Protein AF-A0A349ZVH9-F1 (afdb_monomer)

Sequence (65 aa):
DGFTLYTRLKAIKNVPAILMTGDRSSAIIQRIRELGIDDYLTKPLNGAITRETVHSILHRSRTGI

Foldseek 3Di:
DVLVVVVVVVVVPNDAAEAEEQDPDPVVVVSCVVSVHPYYDHPPDDPVVVVVSVVVRVVCVVVVD

Secondary structure (DSSP, 8-state):
-HHHHHHHHHHH-----EEEES---HHHHHHHHHHT-SEEEESSPPHHHHHHHHHHHHHHHHHT-

Nearest PDB structures (foldseek):
  6swl-assembly2_B  TM=8.218E-01  e=2.111E-02  Geobacillus stearothermophilus
  1u8t-assembly2_B  TM=8.074E-01  e=2.111E-02  Escherichia coli
  5chy-assembly1_A  TM=7.952E-01  e=4.825E-02  Escherichia coli K-12
  7pv7-assembly2_B  TM=9.096E-01  e=1.029E-01  Porphyromonas gingivalis W83
  8tfm-assembly1_B  TM=9.077E-01  e=1.914E-01  Flavobacterium johnsonia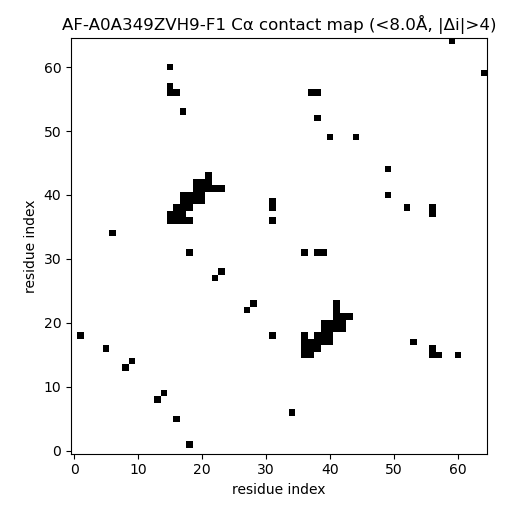e UW101

Solvent-accessible surface area (backbone atoms only — not comparable to full-atom values): 4038 Å² total; per-residue (Å²): 107,75,65,59,52,48,55,57,46,47,76,76,47,88,66,90,44,69,48,80,34,80,70,82,49,67,68,54,57,49,52,40,59,75,71,64,51,78,44,72,45,59,60,81,79,51,71,69,61,52,50,51,51,54,50,52,51,56,51,36,73,73,66,80,104

Structure (mmCIF, N/CA/C/O backbone):
data_AF-A0A349ZVH9-F1
#
_entry.id   AF-A0A349ZVH9-F1
#
loop_
_atom_site.group_PDB
_atom_site.id
_atom_site.type_symbol
_atom_site.label_atom_id
_atom_site.label_alt_id
_atom_site.label_comp_id
_atom_site.label_asym_id
_atom_site.label_entity_id
_atom_site.label_seq_id
_atom_site.pdbx_PDB_ins_code
_atom_site.Cartn_x
_atom_site.Cartn_y
_atom_site.Cartn_z
_atom_site.occupancy
_atom_site.B_iso_or_equiv
_atom_site.auth_seq_id
_atom_site.auth_comp_id
_atom_site.auth_asym_id
_atom_site.auth_atom_id
_atom_site.pdbx_PDB_model_num
ATOM 1 N N . ASP A 1 1 ? -5.553 10.746 -7.483 1.00 86.06 1 ASP A N 1
ATOM 2 C CA . ASP A 1 1 ? -4.703 9.573 -7.806 1.00 86.06 1 ASP A CA 1
ATOM 3 C C . ASP A 1 1 ? -4.846 8.510 -6.708 1.00 86.06 1 ASP A C 1
ATOM 5 O O . ASP A 1 1 ? -5.675 8.687 -5.814 1.00 86.06 1 ASP A O 1
ATOM 9 N N . GLY A 1 2 ? -4.102 7.400 -6.787 1.00 90.44 2 GLY A N 1
ATOM 10 C CA . GLY A 1 2 ? -4.202 6.286 -5.833 1.00 90.44 2 GLY A CA 1
ATOM 11 C C . GLY A 1 2 ? -3.919 6.672 -4.375 1.00 90.44 2 GLY A C 1
ATOM 12 O O . GLY A 1 2 ? -4.577 6.150 -3.477 1.00 90.44 2 GLY A O 1
ATOM 13 N N . PHE A 1 3 ? -3.030 7.640 -4.124 1.00 93.56 3 PHE A N 1
ATOM 14 C CA . PHE A 1 3 ? -2.745 8.110 -2.767 1.00 93.56 3 PHE A CA 1
ATOM 15 C C . PHE A 1 3 ? -3.912 8.902 -2.183 1.00 93.56 3 PHE A C 1
ATOM 17 O O . PHE A 1 3 ? -4.291 8.674 -1.038 1.00 93.56 3 PHE A O 1
ATOM 24 N N . THR A 1 4 ? -4.536 9.792 -2.965 1.00 94.94 4 THR A N 1
ATOM 25 C CA . THR A 1 4 ? -5.725 10.537 -2.510 1.00 94.94 4 THR A CA 1
ATOM 26 C C . THR A 1 4 ? -6.856 9.595 -2.103 1.00 94.94 4 THR A C 1
ATOM 28 O O . THR A 1 4 ? -7.523 9.830 -1.096 1.00 94.94 4 THR A O 1
ATOM 31 N N . LEU A 1 5 ? -7.078 8.530 -2.882 1.00 94.69 5 LEU A N 1
ATOM 32 C CA . LEU A 1 5 ? -8.090 7.526 -2.564 1.00 94.69 5 LEU A CA 1
ATOM 33 C C . LEU A 1 5 ? -7.753 6.799 -1.258 1.00 94.69 5 LEU A C 1
ATOM 35 O O . LEU A 1 5 ? -8.622 6.691 -0.396 1.00 94.69 5 LEU A O 1
ATOM 39 N N . TYR A 1 6 ? -6.500 6.365 -1.088 1.00 95.06 6 TYR A N 1
ATOM 40 C CA . TYR A 1 6 ? -6.044 5.738 0.152 1.00 95.06 6 TYR A CA 1
ATOM 41 C C . TYR A 1 6 ? -6.287 6.638 1.372 1.00 95.06 6 TYR A C 1
ATOM 43 O O . TYR A 1 6 ? -6.890 6.188 2.342 1.00 95.06 6 TYR A O 1
ATOM 51 N N . THR A 1 7 ? -5.916 7.923 1.312 1.00 95.00 7 THR A N 1
ATOM 52 C CA . THR A 1 7 ? -6.133 8.863 2.425 1.00 95.00 7 THR A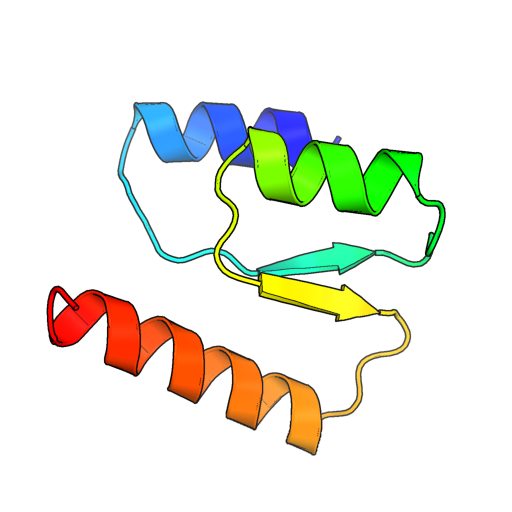 CA 1
ATOM 53 C C . THR A 1 7 ? -7.615 9.009 2.781 1.00 95.00 7 THR A C 1
ATOM 55 O O . THR A 1 7 ? -7.963 9.025 3.960 1.00 95.00 7 THR A O 1
ATOM 58 N N . ARG A 1 8 ? -8.506 9.062 1.780 1.00 95.38 8 ARG A N 1
ATOM 59 C CA . ARG A 1 8 ? -9.960 9.120 2.012 1.00 95.38 8 ARG A CA 1
ATOM 60 C C . ARG A 1 8 ? -10.499 7.832 2.631 1.00 95.38 8 ARG A C 1
ATOM 62 O O . ARG A 1 8 ? -11.303 7.903 3.552 1.00 95.38 8 ARG A O 1
ATOM 69 N N . LEU A 1 9 ? -10.050 6.668 2.157 1.00 94.81 9 LEU A N 1
ATOM 70 C CA . LEU A 1 9 ? -10.462 5.377 2.711 1.00 94.81 9 LEU A CA 1
ATOM 71 C C . LEU A 1 9 ? -9.981 5.210 4.155 1.00 94.81 9 LEU A C 1
ATOM 73 O O . LEU A 1 9 ? -10.777 4.831 5.008 1.00 94.81 9 LEU A O 1
ATOM 77 N N . LYS A 1 10 ? -8.727 5.578 4.445 1.00 93.94 10 LYS A N 1
ATOM 78 C CA . LYS A 1 10 ? -8.136 5.514 5.790 1.00 93.94 10 LYS A CA 1
ATOM 79 C C . LYS A 1 10 ? -8.902 6.360 6.810 1.00 93.94 10 LYS A C 1
ATOM 81 O O . LYS A 1 10 ? -9.050 5.936 7.951 1.00 93.94 10 LYS A O 1
ATOM 86 N N . ALA A 1 11 ? -9.426 7.516 6.393 1.00 94.56 11 ALA A N 1
ATOM 87 C CA . ALA A 1 11 ? -10.256 8.378 7.238 1.00 94.56 11 ALA A CA 1
ATOM 88 C C . ALA A 1 11 ? -11.623 7.758 7.592 1.00 94.56 11 ALA A C 1
ATOM 90 O O . ALA A 1 11 ? -12.204 8.110 8.613 1.00 94.56 11 ALA A O 1
ATOM 91 N N . ILE A 1 12 ? -12.132 6.840 6.763 1.00 96.56 12 ILE A N 1
ATOM 92 C CA . ILE A 1 12 ? -13.388 6.116 7.013 1.00 96.56 12 ILE A CA 1
ATOM 93 C C . ILE A 1 12 ? -13.116 4.851 7.832 1.00 96.56 12 ILE A C 1
ATOM 95 O O 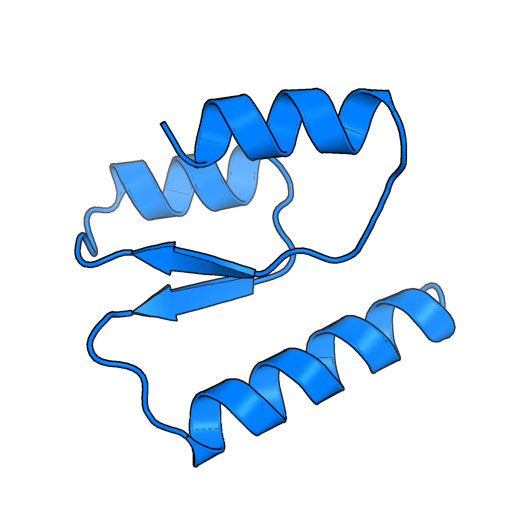. ILE A 1 12 ? -13.846 4.538 8.771 1.00 96.56 12 ILE A O 1
ATOM 99 N N . LYS A 1 13 ? -12.081 4.093 7.458 1.00 93.81 13 LYS A N 1
ATOM 100 C CA . LYS A 1 13 ? -11.700 2.844 8.111 1.00 93.81 13 LYS A CA 1
ATOM 101 C C . LYS A 1 13 ? -10.226 2.546 7.874 1.00 93.81 13 LYS A C 1
ATOM 103 O O . LYS A 1 13 ? -9.754 2.562 6.739 1.00 93.81 13 LYS A O 1
ATOM 108 N N . ASN A 1 14 ? -9.521 2.172 8.937 1.00 90.00 14 ASN A N 1
ATOM 109 C CA . ASN A 1 14 ? -8.163 1.661 8.813 1.00 90.00 14 ASN A CA 1
ATOM 110 C C . ASN A 1 14 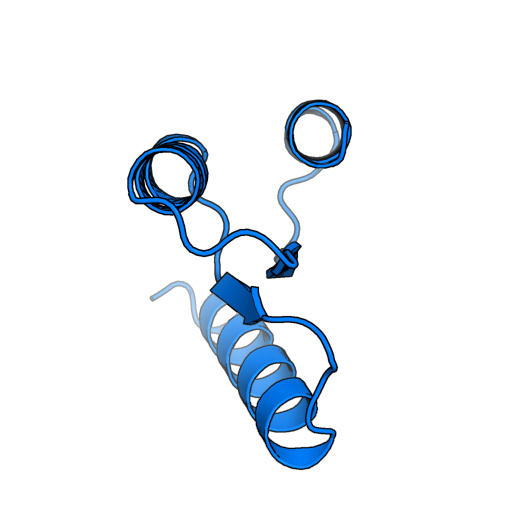? -8.208 0.218 8.287 1.00 90.00 14 ASN A C 1
ATOM 112 O O . ASN A 1 14 ? -8.551 -0.705 9.027 1.00 90.00 14 ASN A O 1
ATOM 116 N N . VAL A 1 15 ? -7.928 0.039 6.996 1.00 91.44 15 VAL A N 1
ATOM 117 C CA . VAL A 1 15 ? -7.854 -1.269 6.333 1.00 91.44 15 VAL A CA 1
ATOM 118 C C . VAL A 1 15 ? -6.455 -1.488 5.759 1.00 91.44 15 VAL A C 1
ATOM 120 O O . VAL A 1 15 ? -5.844 -0.516 5.309 1.00 91.44 15 VAL A O 1
ATOM 123 N N . PRO A 1 16 ? -5.966 -2.738 5.726 1.00 95.00 16 PRO A N 1
ATOM 124 C CA . PRO A 1 16 ? -4.669 -3.047 5.136 1.00 95.00 16 PRO A CA 1
ATOM 125 C C . PRO A 1 16 ? -4.672 -2.714 3.642 1.00 95.00 16 PRO A C 1
ATOM 127 O O . PRO A 1 16 ? -5.644 -3.015 2.942 1.00 95.00 16 PRO A O 1
ATOM 130 N N . ALA A 1 17 ? -3.602 -2.102 3.143 1.00 95.50 17 ALA A N 1
ATOM 131 C CA . ALA A 1 17 ? -3.524 -1.610 1.775 1.00 95.50 17 ALA A CA 1
ATOM 132 C C . ALA A 1 17 ? -2.175 -1.912 1.115 1.00 95.50 17 ALA A C 1
ATOM 134 O O . ALA A 1 17 ? -1.112 -1.721 1.698 1.00 95.50 17 ALA A O 1
ATOM 135 N N . ILE A 1 18 ? -2.238 -2.308 -0.158 1.00 96.19 18 ILE A N 1
ATOM 136 C CA . ILE A 1 18 ? -1.071 -2.482 -1.027 1.00 96.19 18 ILE A CA 1
ATOM 137 C C . ILE A 1 18 ? -1.197 -1.489 -2.179 1.00 96.19 18 ILE A C 1
ATOM 139 O O . ILE A 1 18 ? -2.180 -1.523 -2.925 1.00 96.19 18 ILE A O 1
ATOM 143 N N . LEU A 1 19 ? -0.208 -0.615 -2.363 1.00 95.81 19 LEU A N 1
ATOM 144 C CA . LEU A 1 19 ? -0.178 0.271 -3.526 1.00 95.81 19 LEU A CA 1
ATOM 145 C C . LEU A 1 19 ? 0.393 -0.457 -4.746 1.00 95.81 19 LEU A C 1
ATOM 147 O O . LEU A 1 19 ? 1.438 -1.086 -4.666 1.00 95.81 19 LEU A O 1
ATOM 151 N N . MET A 1 20 ? -0.233 -0.312 -5.912 1.00 95.44 20 MET A N 1
ATOM 152 C CA . MET A 1 20 ? 0.313 -0.834 -7.169 1.00 95.44 20 MET A CA 1
ATOM 153 C C . MET A 1 20 ? 0.846 0.302 -8.041 1.00 95.44 20 MET A C 1
ATOM 155 O O . MET A 1 20 ? 0.069 1.130 -8.519 1.00 95.44 20 MET A O 1
ATOM 159 N N . THR A 1 21 ? 2.148 0.314 -8.315 1.00 93.44 21 THR A N 1
ATOM 160 C CA . THR A 1 21 ? 2.816 1.392 -9.060 1.00 93.44 21 THR A CA 1
ATOM 161 C C . THR A 1 21 ? 3.633 0.861 -10.239 1.00 93.44 21 THR A C 1
ATOM 163 O O . THR A 1 21 ? 4.196 -0.225 -10.182 1.00 93.44 21 THR A O 1
ATOM 166 N N . GLY A 1 22 ? 3.681 1.606 -11.344 1.00 92.88 22 GLY A N 1
ATOM 167 C CA . GLY A 1 22 ? 4.690 1.398 -12.396 1.00 92.88 22 GLY A CA 1
ATOM 168 C C . GLY A 1 22 ? 5.958 2.226 -12.161 1.00 92.88 22 GLY A C 1
ATOM 169 O O . GLY A 1 22 ? 7.000 1.935 -12.736 1.00 92.88 22 GLY A O 1
ATOM 170 N N . ASP A 1 23 ? 5.865 3.239 -11.297 1.00 89.56 23 ASP A N 1
ATOM 171 C CA . ASP A 1 23 ? 6.944 4.156 -10.955 1.00 89.56 23 ASP A CA 1
ATOM 172 C C . ASP A 1 23 ? 7.688 3.662 -9.703 1.00 89.56 23 ASP A C 1
ATOM 174 O O . ASP A 1 23 ? 7.071 3.391 -8.668 1.00 89.56 23 ASP A O 1
ATOM 178 N N . ARG A 1 24 ? 9.013 3.533 -9.830 1.00 86.69 24 ARG A N 1
ATOM 179 C CA . ARG A 1 24 ? 9.954 3.090 -8.787 1.00 86.69 24 ARG A CA 1
ATOM 180 C C . ARG A 1 24 ? 10.785 4.246 -8.221 1.00 86.69 24 ARG A C 1
ATOM 182 O O . ARG A 1 24 ? 11.785 4.003 -7.547 1.00 86.69 24 ARG A O 1
ATOM 189 N N . SER A 1 25 ? 10.418 5.488 -8.526 1.00 93.31 25 SER A N 1
ATOM 190 C CA . SER A 1 25 ? 11.112 6.673 -8.040 1.00 93.31 25 SER A CA 1
ATOM 191 C C . SER A 1 25 ? 11.148 6.717 -6.511 1.00 93.31 25 SER A C 1
ATOM 193 O O . SER A 1 25 ? 10.215 6.298 -5.820 1.00 93.31 25 SER A O 1
ATOM 195 N N . SER A 1 26 ? 12.232 7.270 -5.966 1.00 93.12 26 SER A N 1
ATOM 196 C CA . SER A 1 26 ? 12.386 7.477 -4.522 1.00 93.12 26 SER A CA 1
ATOM 197 C C . SER A 1 26 ? 11.251 8.317 -3.933 1.00 93.12 26 SER A C 1
ATOM 199 O O . SER A 1 26 ? 10.830 8.056 -2.810 1.00 93.12 26 SER A O 1
ATOM 201 N N . ALA A 1 27 ? 10.705 9.260 -4.707 1.00 93.88 27 ALA A N 1
ATOM 202 C CA . ALA A 1 27 ? 9.562 10.081 -4.320 1.00 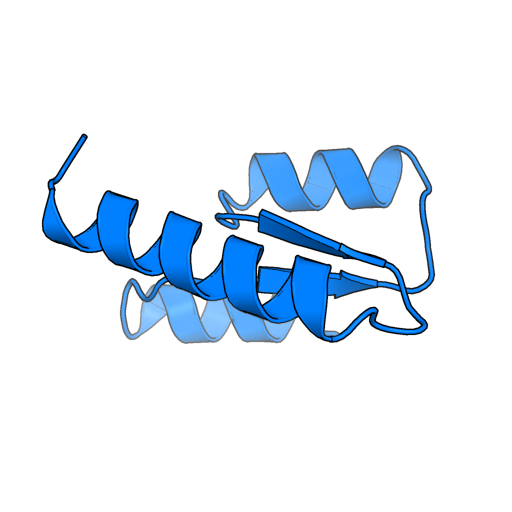93.88 27 ALA A CA 1
ATOM 203 C C . ALA A 1 27 ? 8.302 9.242 -4.045 1.00 93.88 27 ALA A C 1
ATOM 205 O O . ALA A 1 27 ? 7.621 9.455 -3.043 1.00 93.88 27 ALA A O 1
ATOM 206 N N . ILE A 1 28 ? 8.008 8.248 -4.894 1.00 93.56 28 ILE A N 1
ATOM 207 C CA . ILE A 1 28 ? 6.884 7.329 -4.674 1.00 93.56 28 ILE A CA 1
ATOM 208 C C . ILE A 1 28 ? 7.113 6.488 -3.419 1.00 93.56 28 ILE A C 1
ATOM 210 O O . ILE A 1 28 ? 6.213 6.380 -2.588 1.00 93.56 28 ILE A O 1
ATOM 214 N N . ILE A 1 29 ? 8.319 5.940 -3.246 1.00 92.38 29 ILE A N 1
ATOM 215 C CA . ILE A 1 29 ? 8.664 5.128 -2.070 1.00 92.38 29 ILE A CA 1
ATOM 216 C C . ILE A 1 29 ? 8.561 5.940 -0.775 1.00 92.38 29 ILE A C 1
ATOM 218 O O . ILE A 1 29 ? 8.013 5.458 0.218 1.00 92.38 29 ILE A O 1
ATOM 222 N N . GLN A 1 30 ? 9.038 7.184 -0.787 1.00 94.88 30 GLN A N 1
ATOM 223 C CA . GLN A 1 30 ? 8.932 8.092 0.350 1.00 94.88 30 GLN A CA 1
ATOM 224 C C . GLN A 1 30 ? 7.467 8.377 0.691 1.00 94.88 30 GLN A C 1
ATOM 226 O O . GLN A 1 30 ? 7.070 8.218 1.843 1.00 94.88 30 GLN A O 1
ATOM 231 N N . ARG A 1 31 ? 6.637 8.668 -0.313 1.00 94.62 31 ARG A N 1
ATOM 232 C CA . ARG A 1 31 ? 5.210 8.940 -0.111 1.00 94.62 31 ARG A CA 1
ATOM 233 C C . ARG A 1 31 ? 4.433 7.735 0.430 1.00 94.62 31 ARG A C 1
ATOM 235 O O . ARG A 1 31 ? 3.555 7.904 1.272 1.00 94.62 31 ARG A O 1
ATOM 242 N N . ILE A 1 32 ? 4.751 6.519 -0.024 1.00 94.44 32 ILE A N 1
ATOM 243 C CA . ILE A 1 32 ? 4.182 5.267 0.515 1.00 94.44 32 ILE A CA 1
ATOM 244 C C . ILE A 1 32 ? 4.496 5.146 2.010 1.00 94.44 32 ILE A C 1
ATOM 246 O O . ILE A 1 32 ? 3.596 4.869 2.807 1.00 94.44 32 ILE A O 1
ATOM 250 N N . ARG A 1 33 ? 5.756 5.400 2.389 1.00 92.25 33 ARG A N 1
ATOM 251 C CA . ARG A 1 33 ? 6.217 5.340 3.781 1.00 92.25 33 ARG A CA 1
ATOM 252 C C . ARG A 1 33 ? 5.540 6.396 4.654 1.00 92.25 33 ARG A C 1
ATOM 254 O O . ARG A 1 33 ? 5.060 6.060 5.729 1.00 92.25 33 ARG A O 1
ATOM 261 N N . GLU A 1 34 ? 5.468 7.642 4.193 1.00 95.19 34 GLU A N 1
ATOM 262 C CA . GLU A 1 34 ? 4.847 8.756 4.928 1.00 95.19 34 GLU A CA 1
ATOM 263 C C . GLU A 1 34 ? 3.358 8.526 5.208 1.00 95.19 34 GLU A C 1
ATOM 265 O O . GLU A 1 34 ? 2.862 8.861 6.280 1.00 95.19 34 GLU A O 1
ATOM 270 N N . LEU A 1 35 ? 2.638 7.922 4.261 1.00 94.19 35 LEU A N 1
ATOM 271 C CA . LEU A 1 35 ? 1.212 7.633 4.415 1.00 94.19 35 LEU A CA 1
ATOM 272 C C . LEU A 1 35 ? 0.933 6.379 5.260 1.00 94.19 35 LEU A C 1
ATOM 274 O O . LEU A 1 35 ? -0.220 6.148 5.644 1.00 94.19 35 LEU A O 1
ATOM 278 N N . GLY A 1 36 ? 1.965 5.590 5.576 1.00 92.94 36 GLY A N 1
ATOM 279 C CA . GLY A 1 36 ? 1.843 4.338 6.319 1.00 92.94 36 GLY A CA 1
ATOM 280 C C . GLY A 1 36 ? 1.033 3.289 5.560 1.00 92.94 36 GLY A C 1
ATOM 281 O O . GLY A 1 36 ? 0.156 2.660 6.146 1.00 92.94 36 GLY A O 1
ATOM 282 N N . ILE A 1 37 ? 1.265 3.171 4.250 1.00 95.38 37 ILE A N 1
ATOM 283 C CA . ILE A 1 37 ? 0.722 2.083 3.429 1.00 95.38 37 ILE A CA 1
ATOM 284 C C . ILE A 1 37 ? 1.513 0.806 3.753 1.00 95.38 37 ILE A C 1
ATOM 286 O O . ILE A 1 37 ? 2.741 0.852 3.812 1.00 95.38 37 ILE A O 1
ATOM 290 N N . ASP A 1 38 ? 0.819 -0.318 3.949 1.00 95.81 38 ASP A N 1
ATOM 291 C CA . ASP A 1 38 ? 1.419 -1.558 4.460 1.00 95.81 38 ASP A CA 1
ATOM 292 C C . ASP A 1 38 ? 2.442 -2.181 3.505 1.00 95.81 38 ASP A C 1
ATOM 294 O O . ASP A 1 38 ? 3.431 -2.766 3.950 1.00 95.81 38 ASP A O 1
ATOM 298 N N . ASP A 1 39 ? 2.196 -2.084 2.196 1.00 95.38 39 ASP A N 1
ATOM 299 C CA . ASP A 1 39 ? 3.112 -2.597 1.180 1.00 95.38 39 ASP A CA 1
ATOM 300 C C . ASP A 1 39 ? 2.901 -1.957 -0.202 1.00 95.38 39 ASP A C 1
ATOM 302 O O . ASP A 1 39 ? 1.948 -1.207 -0.443 1.00 95.38 39 ASP A O 1
ATOM 306 N N . TYR A 1 40 ? 3.776 -2.278 -1.153 1.00 95.56 40 TYR A N 1
ATOM 307 C CA . TYR A 1 40 ? 3.599 -1.896 -2.548 1.00 95.56 40 TYR A CA 1
ATOM 308 C C . TYR A 1 40 ? 4.084 -2.970 -3.523 1.00 95.56 40 TYR A C 1
ATOM 310 O O . TYR A 1 40 ? 5.046 -3.693 -3.287 1.00 95.56 40 TYR A O 1
ATOM 318 N N . LEU A 1 41 ? 3.423 -3.041 -4.675 1.00 95.81 41 LEU A N 1
ATOM 319 C CA . LEU A 1 41 ? 3.764 -3.936 -5.770 1.00 95.81 41 LEU A CA 1
ATOM 320 C C . LEU A 1 41 ? 4.041 -3.140 -7.035 1.00 95.81 41 LEU A C 1
ATOM 322 O O . LEU A 1 41 ? 3.367 -2.158 -7.358 1.00 95.81 41 LEU A O 1
ATOM 326 N N . THR A 1 42 ? 5.041 -3.597 -7.777 1.00 94.50 42 THR A N 1
ATOM 327 C CA . THR A 1 42 ? 5.420 -2.980 -9.045 1.00 94.50 42 THR A CA 1
ATOM 328 C C . THR A 1 42 ? 4.734 -3.686 -10.203 1.00 94.50 42 THR A C 1
ATOM 330 O O . THR A 1 42 ? 4.642 -4.911 -10.223 1.00 94.50 42 THR A O 1
ATOM 333 N N . LYS A 1 43 ? 4.215 -2.915 -11.159 1.00 94.50 43 LYS A N 1
ATOM 334 C CA . LYS A 1 43 ? 3.594 -3.456 -12.372 1.00 94.50 43 LYS A CA 1
ATOM 335 C C . LYS A 1 43 ? 4.674 -3.873 -13.390 1.00 94.50 43 LYS A C 1
ATOM 337 O O . LYS A 1 43 ? 5.696 -3.188 -13.471 1.00 94.50 43 LYS A O 1
ATOM 342 N N . PRO A 1 44 ? 4.439 -4.923 -14.202 1.00 95.81 44 PRO A N 1
ATOM 343 C CA . PRO A 1 44 ? 3.303 -5.851 -14.145 1.00 95.81 44 PRO A CA 1
ATOM 344 C C . PRO A 1 44 ? 3.372 -6.773 -12.919 1.00 95.81 44 PRO A C 1
ATOM 346 O O . PRO A 1 44 ? 4.451 -7.101 -12.434 1.00 95.81 44 PRO A O 1
ATOM 349 N N . LEU A 1 45 ? 2.208 -7.183 -12.414 1.00 95.56 45 LEU A N 1
ATOM 350 C CA . LEU A 1 45 ? 2.130 -7.993 -11.199 1.00 95.56 45 LEU A CA 1
ATOM 351 C C . LEU A 1 45 ? 2.591 -9.428 -11.455 1.00 95.56 45 LEU A C 1
ATOM 353 O O . LEU A 1 45 ? 2.158 -10.074 -12.408 1.00 95.56 45 LEU A O 1
ATOM 357 N N . ASN A 1 46 ? 3.400 -9.952 -10.539 1.00 96.31 46 ASN A N 1
ATOM 358 C CA . ASN A 1 46 ? 3.672 -11.380 -10.442 1.00 96.31 46 ASN A CA 1
ATOM 359 C C . ASN A 1 46 ? 2.653 -12.016 -9.485 1.00 96.31 46 ASN A C 1
ATOM 361 O O . ASN A 1 46 ? 2.513 -11.564 -8.347 1.00 96.31 46 ASN A O 1
ATOM 365 N N . GLY A 1 47 ? 1.948 -13.060 -9.928 1.00 97.12 47 GLY A N 1
ATOM 366 C CA . GLY A 1 47 ? 0.880 -13.688 -9.143 1.00 97.12 47 GLY A CA 1
ATOM 367 C C . GLY A 1 47 ? 1.354 -14.307 -7.824 1.00 97.12 47 GLY A C 1
ATOM 368 O O . GLY A 1 47 ? 0.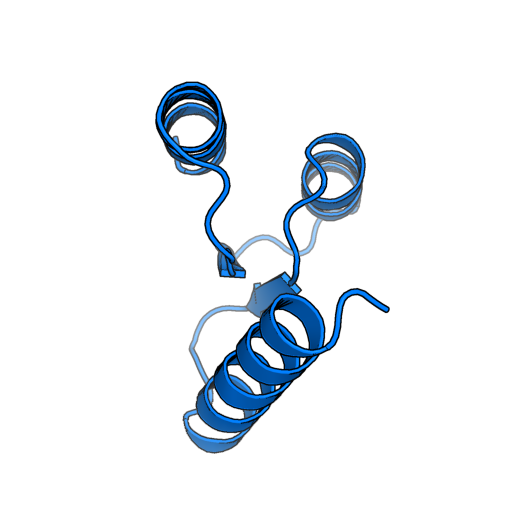678 -14.150 -6.809 1.00 97.12 47 GLY A O 1
ATOM 369 N N . ALA A 1 48 ? 2.529 -14.945 -7.812 1.00 97.75 48 ALA A N 1
ATOM 370 C CA . ALA A 1 48 ? 3.096 -15.532 -6.600 1.00 97.75 48 ALA A CA 1
ATOM 371 C C . ALA A 1 48 ? 3.466 -14.441 -5.586 1.00 97.75 48 ALA A C 1
ATOM 373 O O . ALA A 1 48 ? 3.013 -14.486 -4.448 1.00 97.75 48 ALA A O 1
ATOM 374 N N . ILE A 1 49 ? 4.191 -13.406 -6.029 1.00 97.38 49 ILE A N 1
ATOM 375 C CA . ILE A 1 49 ? 4.569 -12.276 -5.164 1.00 97.38 49 ILE A CA 1
ATOM 376 C C . ILE A 1 49 ? 3.317 -11.577 -4.624 1.00 97.38 49 ILE A C 1
ATOM 378 O O . ILE A 1 49 ? 3.214 -11.335 -3.429 1.00 97.38 49 ILE A O 1
ATOM 382 N N . THR A 1 50 ? 2.329 -11.314 -5.485 1.00 97.81 50 THR A N 1
ATOM 383 C CA . THR A 1 50 ? 1.079 -10.649 -5.086 1.00 97.81 50 THR A CA 1
ATOM 384 C C . THR A 1 50 ? 0.353 -11.429 -3.995 1.00 97.81 50 THR A C 1
ATOM 386 O O . THR A 1 50 ? -0.100 -10.844 -3.012 1.00 97.81 50 THR A O 1
ATOM 389 N N . ARG A 1 51 ? 0.259 -12.755 -4.149 1.00 98.00 51 ARG A N 1
ATOM 390 C CA . ARG A 1 51 ? -0.379 -13.633 -3.167 1.00 98.00 51 ARG A CA 1
ATOM 391 C C . ARG A 1 51 ? 0.346 -13.595 -1.823 1.00 98.00 51 ARG A C 1
ATOM 393 O O . ARG A 1 51 ? -0.309 -13.418 -0.797 1.00 98.00 51 ARG A O 1
ATOM 400 N N . GLU A 1 52 ? 1.670 -13.712 -1.828 1.00 97.81 52 GLU A N 1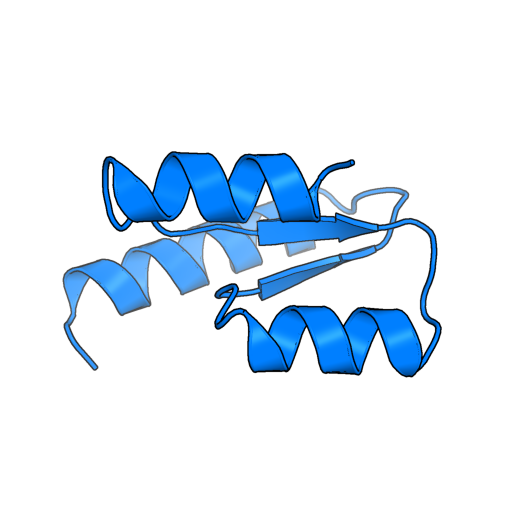
ATOM 401 C CA . GLU A 1 52 ? 2.475 -13.660 -0.604 1.00 97.81 52 GLU A CA 1
ATOM 402 C C . GLU A 1 52 ? 2.360 -12.305 0.101 1.00 97.81 52 GLU A C 1
ATOM 404 O O . GLU A 1 52 ? 2.159 -12.257 1.314 1.00 97.81 52 GLU A O 1
ATOM 409 N N . THR A 1 53 ? 2.384 -11.195 -0.643 1.00 97.44 53 THR A N 1
ATOM 410 C CA . THR A 1 53 ? 2.200 -9.854 -0.071 1.00 97.44 53 THR A CA 1
ATOM 411 C C . THR A 1 53 ? 0.831 -9.715 0.594 1.00 97.44 53 THR A C 1
ATOM 413 O O . THR A 1 53 ? 0.758 -9.245 1.729 1.00 97.44 53 THR A O 1
ATOM 416 N N . VAL A 1 54 ? -0.248 -10.178 -0.056 1.00 97.06 54 VAL A N 1
ATOM 417 C CA . VAL A 1 54 ? -1.604 -10.172 0.524 1.00 97.06 54 VAL A CA 1
ATOM 418 C C . VAL A 1 54 ? -1.656 -10.997 1.807 1.00 97.06 54 VAL A C 1
ATOM 420 O O . VAL A 1 54 ? -2.169 -10.520 2.818 1.00 97.06 54 VAL A O 1
ATOM 423 N N . HIS A 1 55 ? -1.101 -12.212 1.806 1.00 96.94 55 HIS A N 1
ATOM 424 C CA . HIS A 1 55 ? -1.035 -13.015 3.024 1.00 96.94 55 HIS A CA 1
ATOM 425 C C . HIS A 1 55 ? -0.248 -12.284 4.117 1.00 96.94 55 HIS A C 1
ATOM 427 O O . HIS A 1 55 ? -0.744 -12.169 5.235 1.00 96.94 55 HIS A O 1
ATOM 433 N N . SER A 1 56 ? 0.925 -11.737 3.809 1.00 96.00 56 SER A N 1
ATOM 434 C CA . SER A 1 56 ? 1.772 -11.028 4.770 1.00 96.00 56 SER A CA 1
ATOM 435 C C . SER A 1 56 ? 1.064 -9.839 5.430 1.00 96.00 56 SER A C 1
ATOM 437 O O . SER A 1 56 ? 1.076 -9.718 6.657 1.00 96.00 56 SER A O 1
ATOM 439 N N . ILE A 1 57 ? 0.398 -8.970 4.655 1.00 95.69 57 ILE A N 1
ATOM 440 C CA . ILE A 1 57 ? -0.312 -7.817 5.234 1.00 95.69 57 ILE A CA 1
ATOM 441 C C . ILE A 1 57 ? -1.497 -8.254 6.105 1.00 95.69 57 ILE A C 1
ATOM 443 O O . ILE A 1 57 ? -1.666 -7.734 7.200 1.00 95.69 57 ILE A O 1
ATOM 447 N N . LEU A 1 58 ? -2.264 -9.270 5.691 1.00 94.62 58 LEU A N 1
ATOM 448 C CA . LEU A 1 58 ? -3.417 -9.748 6.460 1.00 94.62 58 LEU A CA 1
ATOM 449 C C . LEU A 1 58 ? -3.003 -10.428 7.772 1.00 94.62 58 LEU A C 1
ATOM 451 O O . LEU A 1 58 ? -3.705 -10.300 8.776 1.00 94.62 58 LEU A O 1
ATOM 455 N N . HIS A 1 59 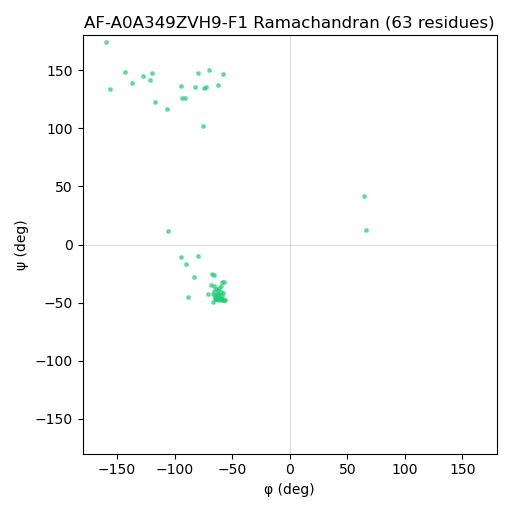? -1.868 -11.135 7.785 1.00 93.38 59 HIS A N 1
ATOM 456 C CA . HIS A 1 59 ? -1.318 -11.703 9.016 1.00 93.38 59 HIS A CA 1
ATOM 457 C C . HIS A 1 59 ? -0.895 -10.601 9.995 1.00 93.38 59 HIS A C 1
ATOM 459 O O . HIS A 1 59 ? -1.295 -10.658 11.157 1.00 93.38 59 HIS A O 1
ATOM 465 N N . ARG A 1 60 ? -0.175 -9.566 9.541 1.00 88.19 60 ARG A N 1
ATOM 466 C CA . ARG A 1 60 ? 0.225 -8.424 10.388 1.00 88.19 60 ARG A CA 1
ATOM 467 C C . ARG A 1 60 ? -0.985 -7.737 11.024 1.00 88.19 60 ARG A C 1
ATOM 469 O O . ARG A 1 60 ? -1.060 -7.601 12.242 1.00 88.19 60 ARG A O 1
ATOM 476 N N . SER A 1 61 ? -2.010 -7.440 10.228 1.00 85.12 61 SER A N 1
ATOM 477 C CA . SER A 1 61 ? -3.213 -6.750 10.715 1.00 85.12 61 SER A CA 1
ATOM 478 C C . SER A 1 61 ? -4.042 -7.55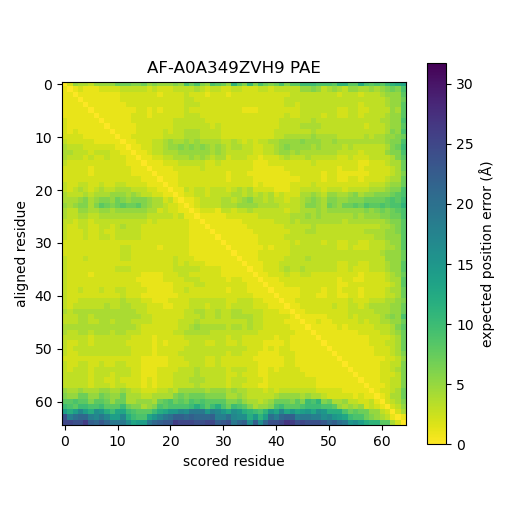1 11.721 1.00 85.12 61 SER A C 1
ATOM 480 O O . SER A 1 61 ? -4.746 -6.955 12.530 1.00 85.12 61 SER A O 1
ATOM 482 N N . ARG A 1 62 ? -3.975 -8.889 11.689 1.00 82.69 62 ARG A N 1
ATOM 483 C CA . ARG A 1 62 ? -4.661 -9.753 12.664 1.00 82.69 62 ARG A CA 1
ATOM 484 C C . ARG A 1 62 ? -3.879 -9.926 13.964 1.00 82.69 62 ARG A C 1
ATOM 486 O O . ARG A 1 62 ? -4.488 -10.181 14.997 1.00 82.69 62 ARG A O 1
ATOM 493 N N . THR A 1 63 ? -2.555 -9.822 13.906 1.00 76.19 63 THR A N 1
ATOM 494 C CA . THR A 1 63 ? -1.685 -10.151 15.045 1.00 76.19 63 THR A CA 1
ATOM 495 C C . THR A 1 63 ? -1.325 -8.920 15.886 1.00 76.19 63 THR A C 1
ATOM 497 O O . THR A 1 63 ? -0.839 -9.078 16.999 1.00 76.19 63 THR A O 1
ATOM 500 N N . GLY A 1 64 ? -1.616 -7.701 15.407 1.00 63.09 64 GLY A N 1
ATOM 501 C CA . GLY A 1 64 ? -1.421 -6.456 16.169 1.00 63.09 64 GLY A CA 1
ATOM 502 C C . GLY A 1 64 ? 0.045 -6.108 16.464 1.00 63.09 64 GLY A C 1
ATOM 503 O O . GLY A 1 64 ? 0.298 -5.233 17.288 1.00 63.09 64 GLY A O 1
ATOM 504 N N . ILE A 1 65 ? 0.976 -6.804 15.807 1.00 51.16 65 ILE A N 1
ATOM 505 C CA . ILE A 1 65 ? 2.432 -6.603 15.832 1.00 51.16 65 ILE A CA 1
ATOM 506 C C . ILE A 1 65 ? 2.887 -5.873 14.575 1.00 51.16 65 ILE A C 1
ATOM 508 O O . ILE A 1 65 ? 2.358 -6.198 13.484 1.00 51.16 65 ILE A O 1
#

Mean predicted aligned error: 3.4 Å

pLDDT: mean 92.67, std 7.43, range [51.16, 98.0]

Radius of gyration: 12.09 Å; Cα contacts (8 Å, |Δi|>4): 49; chains: 1; bounding box: 26×26×30 Å